Protein AF-A0A7R9YRU0-F1 (afdb_monomer_lite)

Organism: NCBI:txid1486919

pLDDT: mean 77.63, std 18.9, range [34.44, 97.75]

Structure (mmCIF, N/CA/C/O backbone):
data_AF-A0A7R9YRU0-F1
#
_entry.id   AF-A0A7R9YRU0-F1
#
loop_
_atom_site.group_PDB
_atom_site.id
_atom_site.type_symbol
_atom_site.label_atom_id
_atom_site.label_alt_id
_atom_site.label_comp_id
_atom_site.label_asym_id
_atom_site.label_entity_id
_atom_site.label_seq_id
_atom_site.pdbx_PDB_ins_code
_atom_site.Cartn_x
_atom_site.Cartn_y
_atom_site.Cartn_z
_atom_site.occupancy
_atom_site.B_iso_or_equiv
_atom_site.auth_seq_id
_atom_site.auth_comp_id
_atom_site.auth_asym_id
_atom_site.auth_atom_id
_atom_site.pdbx_PDB_model_num
ATOM 1 N N . HIS A 1 1 ? -26.063 -22.110 2.158 1.00 34.44 1 HIS A N 1
ATOM 2 C CA . HIS A 1 1 ? -25.723 -21.247 3.306 1.00 34.44 1 HIS A CA 1
ATOM 3 C C . HIS A 1 1 ? -24.681 -20.246 2.821 1.00 34.44 1 HIS A C 1
ATOM 5 O O . HIS A 1 1 ? -23.628 -20.707 2.396 1.00 34.44 1 HIS A O 1
ATOM 11 N N . PRO A 1 2 ? -24.953 -18.932 2.752 1.00 39.47 2 PRO A N 1
ATOM 12 C CA . PRO A 1 2 ? -23.937 -17.981 2.323 1.00 39.47 2 PRO A CA 1
ATOM 13 C C . PRO A 1 2 ? -22.896 -17.869 3.440 1.00 39.47 2 PRO A C 1
ATOM 15 O O . PRO A 1 2 ? -23.203 -17.480 4.564 1.00 39.47 2 PRO A O 1
ATOM 18 N N . SER A 1 3 ? -21.674 -18.300 3.158 1.00 37.44 3 SER A N 1
ATOM 19 C CA . SER A 1 3 ? -20.512 -18.104 4.017 1.00 37.44 3 SER A CA 1
ATOM 20 C C . SER A 1 3 ? -20.164 -16.617 4.011 1.00 37.44 3 SER A C 1
ATOM 22 O O . SER A 1 3 ? -19.520 -16.124 3.088 1.00 37.44 3 SER A O 1
ATOM 24 N N . ILE A 1 4 ? -20.659 -15.887 5.013 1.00 47.69 4 ILE A N 1
ATOM 25 C CA . ILE A 1 4 ? -20.323 -14.479 5.235 1.00 47.69 4 ILE A CA 1
ATOM 26 C C . ILE A 1 4 ? -18.823 -14.425 5.533 1.00 47.69 4 ILE A C 1
ATOM 28 O O . ILE A 1 4 ? -18.375 -14.841 6.600 1.00 47.69 4 ILE A O 1
ATOM 32 N N . HIS A 1 5 ? -18.036 -13.967 4.560 1.00 48.31 5 HIS A N 1
ATOM 33 C CA . HIS A 1 5 ? -16.607 -13.766 4.747 1.00 48.31 5 HIS A CA 1
ATOM 34 C C . HIS A 1 5 ? -16.383 -12.604 5.737 1.00 48.31 5 HIS A C 1
ATOM 36 O O . HIS A 1 5 ? -17.096 -11.597 5.651 1.00 48.31 5 HIS A O 1
ATOM 42 N N . PRO A 1 6 ? -15.405 -12.700 6.659 1.00 49.31 6 PRO A N 1
ATOM 43 C CA . PRO A 1 6 ? -15.146 -11.682 7.686 1.00 49.31 6 PRO A CA 1
ATOM 44 C C . PRO A 1 6 ? -14.940 -10.258 7.145 1.00 49.31 6 PRO A C 1
ATOM 46 O O . PRO A 1 6 ? -15.276 -9.292 7.826 1.00 49.31 6 PRO A O 1
ATOM 49 N N . SER A 1 7 ? -14.477 -10.122 5.897 1.00 47.56 7 SER A N 1
ATOM 50 C CA . SER A 1 7 ? -14.315 -8.839 5.196 1.00 47.56 7 SER A CA 1
ATOM 51 C C . SER A 1 7 ? -15.622 -8.061 4.995 1.00 47.56 7 SER A C 1
ATOM 53 O O . SER A 1 7 ? -15.594 -6.865 4.740 1.00 47.56 7 SER A O 1
ATOM 55 N N . THR A 1 8 ? -16.781 -8.712 5.128 1.00 50.00 8 THR A N 1
ATOM 56 C CA . THR A 1 8 ? -18.097 -8.061 4.996 1.00 50.00 8 THR A CA 1
ATOM 57 C C . THR A 1 8 ? -18.525 -7.330 6.274 1.00 50.00 8 THR A C 1
ATOM 59 O O . THR A 1 8 ? -19.411 -6.481 6.224 1.00 50.00 8 THR A O 1
ATOM 62 N N . LEU A 1 9 ? -17.927 -7.660 7.426 1.00 54.50 9 LEU A N 1
ATOM 63 C CA . LEU A 1 9 ? -18.293 -7.090 8.732 1.00 54.50 9 LEU A CA 1
ATOM 64 C C . LEU A 1 9 ? -17.364 -5.956 9.180 1.00 54.50 9 LEU A C 1
ATOM 66 O O . LEU A 1 9 ? -17.713 -5.207 10.093 1.00 54.50 9 LEU A O 1
ATOM 70 N N . TYR A 1 10 ? -16.220 -5.790 8.516 1.00 53.16 10 TYR A N 1
ATOM 71 C CA . TYR A 1 10 ? -15.306 -4.681 8.746 1.00 53.16 10 TYR A CA 1
ATOM 72 C C . TYR A 1 10 ? -15.133 -3.911 7.439 1.00 53.16 10 TYR A C 1
ATOM 74 O O . TYR A 1 10 ? -14.564 -4.455 6.497 1.00 53.16 10 TYR A O 1
ATOM 82 N N . PRO A 1 11 ? -15.626 -2.664 7.336 1.00 62.00 11 PRO A N 1
ATOM 83 C CA . PRO A 1 11 ? -15.327 -1.847 6.169 1.00 62.00 11 PRO A CA 1
ATOM 84 C C . PRO A 1 11 ? -13.805 -1.703 6.051 1.00 62.00 11 PRO A C 1
ATOM 86 O O . PRO A 1 11 ? -13.170 -1.298 7.030 1.00 62.00 11 PRO A O 1
ATOM 89 N N . CYS A 1 12 ? -13.239 -2.036 4.881 1.00 67.81 12 CYS A N 1
ATOM 90 C CA . CYS A 1 12 ? -11.811 -1.878 4.597 1.00 67.81 12 CYS A CA 1
ATOM 91 C C . CYS A 1 12 ? -11.396 -0.452 4.965 1.00 67.81 12 CYS A C 1
ATOM 93 O O . CYS A 1 12 ? -11.848 0.513 4.346 1.00 67.81 12 CYS A O 1
ATOM 95 N N . ARG A 1 13 ? -10.575 -0.295 6.006 1.00 83.31 13 ARG A N 1
ATOM 96 C CA . ARG A 1 13 ? -10.246 1.038 6.553 1.00 83.31 13 ARG A CA 1
ATOM 97 C C . ARG A 1 13 ? -9.226 1.782 5.703 1.00 83.31 13 ARG A C 1
ATOM 99 O O . ARG A 1 13 ? -9.154 3.011 5.744 1.00 83.31 13 ARG A O 1
ATOM 106 N N . TYR A 1 14 ? -8.449 1.033 4.928 1.00 90.31 14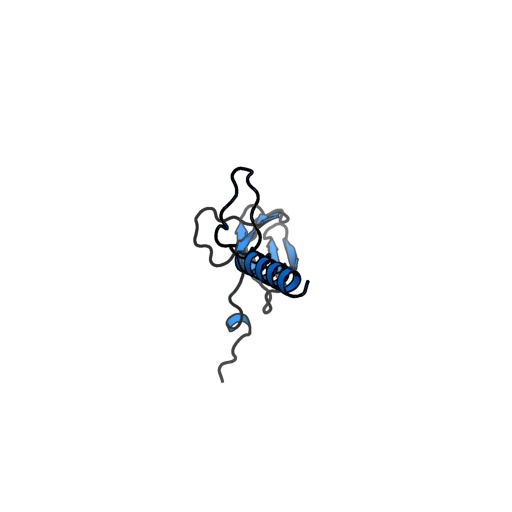 TYR A N 1
ATOM 107 C CA . TYR A 1 14 ? -7.353 1.554 4.135 1.00 90.31 14 TYR A CA 1
ATOM 108 C C . TYR A 1 14 ? -7.380 1.012 2.710 1.00 90.31 14 TYR A C 1
ATOM 110 O O . TYR A 1 14 ? -7.767 -0.128 2.457 1.00 90.31 14 TYR A O 1
ATOM 118 N N . LEU A 1 15 ? -6.909 1.836 1.779 1.00 92.31 15 LEU A N 1
ATOM 119 C CA . LEU A 1 15 ? -6.664 1.458 0.395 1.00 92.31 15 LEU A CA 1
ATOM 120 C C . LEU A 1 15 ? -5.158 1.361 0.170 1.00 92.31 15 LEU A C 1
ATOM 122 O O . LEU A 1 15 ? -4.421 2.308 0.440 1.00 92.31 15 LEU A O 1
ATOM 126 N N . LEU A 1 16 ? -4.716 0.223 -0.355 1.00 94.31 16 LEU A N 1
ATOM 127 C CA . LEU A 1 16 ? -3.328 -0.003 -0.728 1.00 94.31 16 LEU A CA 1
ATOM 128 C C . LEU A 1 16 ? -3.194 0.047 -2.247 1.00 94.31 16 LEU A C 1
ATOM 130 O O . LEU A 1 16 ? -3.996 -0.542 -2.970 1.00 94.31 16 LEU A O 1
ATOM 134 N N . THR A 1 17 ? -2.172 0.741 -2.725 1.00 96.06 17 THR A N 1
ATOM 135 C CA . THR A 1 17 ? -1.828 0.830 -4.149 1.00 96.06 17 THR A CA 1
ATOM 136 C C . THR A 1 17 ? -0.317 0.737 -4.307 1.00 96.06 17 THR A C 1
ATOM 138 O O . THR A 1 17 ? 0.423 0.888 -3.332 1.00 96.06 17 THR A O 1
ATOM 141 N N . ALA A 1 18 ? 0.159 0.498 -5.521 1.00 96.69 18 ALA A N 1
ATOM 142 C CA . ALA A 1 18 ? 1.579 0.549 -5.825 1.00 96.69 18 ALA A CA 1
ATOM 143 C C . ALA A 1 18 ? 1.818 1.129 -7.220 1.00 96.69 18 ALA A C 1
ATOM 145 O O . ALA A 1 18 ? 0.869 1.314 -7.984 1.00 96.69 18 ALA A O 1
ATOM 146 N N . ASP A 1 19 ? 3.070 1.470 -7.513 1.00 95.25 19 ASP A N 1
ATOM 147 C CA . ASP A 1 19 ? 3.473 2.071 -8.782 1.00 95.25 19 ASP A CA 1
ATOM 148 C C . ASP A 1 19 ? 4.678 1.369 -9.435 1.00 95.25 19 ASP A C 1
ATOM 150 O O . ASP A 1 19 ? 5.328 0.487 -8.863 1.00 95.25 19 ASP A O 1
ATOM 154 N N . ASP A 1 20 ? 4.985 1.787 -10.665 1.00 96.75 20 ASP A N 1
ATOM 155 C CA . ASP A 1 20 ? 6.102 1.258 -11.456 1.00 96.75 20 ASP A CA 1
ATOM 156 C C . ASP A 1 20 ? 7.482 1.719 -10.955 1.00 96.75 20 ASP A C 1
ATOM 158 O O . ASP A 1 20 ? 8.512 1.230 -11.421 1.00 96.75 20 ASP A O 1
ATOM 162 N N . PHE A 1 21 ? 7.518 2.629 -9.977 1.00 95.06 21 PHE A N 1
ATOM 163 C CA . PHE A 1 21 ? 8.742 3.174 -9.388 1.00 95.06 21 PHE A CA 1
ATOM 164 C C . PHE A 1 21 ? 9.159 2.456 -8.099 1.00 95.06 21 PHE A C 1
ATOM 166 O O . PHE A 1 21 ? 10.041 2.944 -7.391 1.00 95.06 21 PHE A O 1
ATOM 173 N N . GLY A 1 22 ? 8.531 1.326 -7.770 1.00 94.75 22 GLY A N 1
ATOM 174 C CA . GLY A 1 22 ? 8.901 0.535 -6.597 1.00 94.75 22 GLY A CA 1
ATOM 175 C C . GLY A 1 22 ? 8.299 1.028 -5.283 1.00 94.75 22 GLY A C 1
ATOM 176 O O . GLY A 1 22 ? 8.774 0.643 -4.208 1.00 94.75 22 GLY A O 1
ATOM 177 N N . LYS A 1 23 ? 7.277 1.894 -5.335 1.00 96.31 23 LYS A N 1
ATOM 178 C CA . LYS A 1 23 ? 6.650 2.466 -4.140 1.00 96.31 23 LYS A CA 1
ATOM 179 C C . LYS A 1 23 ? 5.287 1.839 -3.892 1.00 96.31 23 LYS A C 1
ATOM 181 O O . LYS A 1 23 ? 4.459 1.721 -4.793 1.00 96.31 23 LYS A O 1
ATOM 186 N N . VAL A 1 24 ? 5.032 1.522 -2.629 1.00 97.06 24 VAL A N 1
ATOM 187 C CA . VAL A 1 24 ? 3.716 1.111 -2.132 1.00 97.06 24 VAL A CA 1
ATOM 188 C C . VAL A 1 24 ? 3.100 2.287 -1.376 1.00 97.06 24 VAL A C 1
ATOM 190 O O . VAL A 1 24 ? 3.775 2.929 -0.573 1.00 97.06 24 VAL A O 1
ATOM 193 N N . LYS A 1 25 ? 1.831 2.604 -1.638 1.00 95.81 25 LYS A N 1
ATOM 194 C CA . LYS A 1 25 ? 1.123 3.750 -1.051 1.00 95.81 25 LYS A CA 1
ATOM 195 C C . LYS A 1 25 ? -0.121 3.292 -0.305 1.00 95.81 25 LYS A C 1
ATOM 197 O O . LYS A 1 25 ? -0.950 2.577 -0.870 1.00 95.81 25 LYS A O 1
ATOM 202 N N . LEU A 1 26 ? -0.260 3.745 0.936 1.00 93.88 26 LEU A N 1
ATOM 203 C CA . LEU A 1 26 ? -1.399 3.476 1.809 1.00 93.88 26 LEU A CA 1
ATOM 204 C C . LEU A 1 26 ? -2.224 4.752 2.000 1.00 93.88 26 LEU A C 1
ATOM 206 O O . LEU A 1 26 ? -1.690 5.783 2.412 1.00 93.88 26 LEU A O 1
ATOM 210 N N . PHE A 1 27 ? -3.523 4.660 1.738 1.00 93.06 27 PHE A N 1
ATOM 211 C CA . PHE A 1 27 ? -4.495 5.742 1.870 1.00 93.06 27 PHE A CA 1
ATOM 212 C C . PHE A 1 27 ? -5.592 5.373 2.870 1.00 93.06 27 PHE A C 1
ATOM 214 O O . PHE A 1 27 ? -5.901 4.197 3.057 1.00 93.06 27 PHE A O 1
ATOM 221 N N . ASN A 1 28 ? -6.249 6.382 3.442 1.00 90.00 28 ASN A N 1
ATOM 222 C CA . ASN A 1 28 ? -7.502 6.189 4.173 1.00 90.00 28 ASN A CA 1
ATOM 223 C C . ASN A 1 28 ? -8.646 5.930 3.189 1.00 90.00 28 ASN A C 1
ATOM 225 O O . ASN A 1 28 ? -8.806 6.679 2.225 1.00 90.00 28 ASN A O 1
ATOM 229 N N . TYR A 1 29 ? -9.450 4.899 3.437 1.00 88.88 29 TYR A N 1
ATOM 230 C CA . TYR A 1 29 ? -10.612 4.586 2.610 1.00 88.88 29 TYR A CA 1
ATOM 231 C C . TYR A 1 29 ? -11.905 5.141 3.243 1.00 88.88 29 TYR A C 1
ATOM 233 O O . TYR A 1 29 ? -12.071 5.036 4.460 1.00 88.88 29 TYR A O 1
ATOM 241 N N . PRO A 1 30 ? -12.842 5.703 2.455 1.00 91.25 30 PRO A N 1
ATOM 242 C CA . PRO A 1 30 ? -12.775 5.927 1.009 1.00 91.25 30 PRO A CA 1
ATOM 243 C C . PRO A 1 30 ? -11.906 7.137 0.623 1.00 91.25 30 PRO A C 1
ATOM 245 O O . PRO A 1 30 ? -11.896 8.162 1.303 1.00 91.25 30 PRO A O 1
ATOM 248 N N . VAL A 1 31 ? -11.213 7.039 -0.515 1.00 90.94 31 VAL A N 1
ATOM 249 C CA . VAL A 1 31 ? -10.403 8.136 -1.070 1.00 90.94 31 VAL A CA 1
ATOM 250 C C . VAL A 1 31 ? -11.287 9.006 -1.965 1.00 90.94 31 VAL A C 1
ATOM 252 O O . VAL A 1 31 ? -11.510 8.675 -3.125 1.00 90.94 31 VAL A O 1
ATOM 255 N N . VAL A 1 32 ? -11.820 10.101 -1.418 1.00 92.44 32 VAL A N 1
ATOM 256 C CA . VAL A 1 32 ? -12.796 10.967 -2.119 1.00 92.44 32 VAL A CA 1
ATOM 257 C C . VAL A 1 32 ? -12.229 12.308 -2.593 1.00 92.44 32 VAL A C 1
ATOM 259 O O . VAL A 1 32 ? -12.927 13.068 -3.256 1.00 92.44 32 VAL A O 1
ATOM 262 N N . VAL A 1 33 ? -10.971 12.612 -2.265 1.00 91.50 33 VAL A N 1
ATOM 263 C CA . VAL A 1 33 ? -10.303 13.864 -2.651 1.00 91.50 33 VAL A CA 1
ATOM 264 C C . VAL A 1 33 ? -9.103 13.587 -3.550 1.00 91.50 33 VAL A C 1
ATOM 266 O O . VAL A 1 33 ? -8.352 12.634 -3.331 1.00 91.50 33 VAL A O 1
ATOM 269 N N . ALA A 1 34 ? -8.906 14.438 -4.557 1.00 91.94 34 ALA A N 1
ATOM 270 C CA . ALA A 1 34 ? -7.689 14.422 -5.359 1.00 91.94 34 ALA A CA 1
ATOM 271 C C . ALA A 1 34 ? -6.477 14.759 -4.478 1.00 91.94 34 ALA A C 1
ATOM 273 O O . ALA A 1 34 ? -6.582 15.557 -3.549 1.00 91.94 34 ALA A O 1
ATOM 274 N N . HIS A 1 35 ? -5.330 14.145 -4.773 1.00 90.38 35 HIS A N 1
ATOM 275 C CA . HIS A 1 35 ? -4.096 14.320 -3.996 1.00 90.38 35 HIS A CA 1
ATOM 276 C C . HIS A 1 35 ? -4.260 14.018 -2.497 1.00 90.38 35 HIS A C 1
ATOM 278 O O . HIS A 1 35 ? -3.601 14.635 -1.660 1.00 90.38 35 HIS A O 1
ATOM 284 N N . ALA A 1 36 ? -5.134 13.063 -2.156 1.00 93.06 36 ALA A N 1
ATOM 285 C CA . ALA A 1 36 ? -5.286 12.595 -0.787 1.00 93.06 36 ALA A CA 1
ATOM 286 C C . ALA A 1 36 ? -3.921 12.213 -0.182 1.00 93.06 36 ALA A C 1
ATOM 288 O O . ALA A 1 36 ? -3.091 11.607 -0.871 1.00 93.06 36 ALA A O 1
ATOM 289 N N . PRO A 1 37 ? -3.680 12.541 1.097 1.00 92.00 37 PRO A N 1
ATOM 290 C CA . PRO A 1 37 ? -2.439 12.178 1.757 1.00 92.00 37 PRO A CA 1
ATOM 291 C C . PRO A 1 37 ? -2.297 10.654 1.815 1.00 92.00 37 PRO A C 1
ATOM 293 O O . PRO A 1 37 ? -3.249 9.937 2.132 1.00 92.00 37 PRO A O 1
ATOM 296 N N . ALA A 1 38 ? -1.087 10.178 1.532 1.00 93.56 38 ALA A N 1
ATOM 297 C CA . ALA A 1 38 ? -0.724 8.773 1.615 1.00 93.56 38 ALA A CA 1
ATOM 298 C C . ALA A 1 38 ? 0.586 8.583 2.361 1.00 93.56 38 ALA A C 1
ATOM 300 O O . ALA A 1 38 ? 1.514 9.386 2.236 1.00 93.56 38 ALA A O 1
ATOM 301 N N . LEU A 1 39 ? 0.675 7.462 3.069 1.00 93.19 39 LEU A N 1
ATOM 302 C CA . LEU A 1 39 ? 1.953 6.937 3.526 1.00 93.19 39 LEU A CA 1
ATOM 303 C C . LEU A 1 39 ? 2.612 6.205 2.359 1.00 93.19 39 LEU A C 1
ATOM 305 O O . LEU A 1 39 ? 1.982 5.368 1.715 1.00 93.19 39 LEU A O 1
ATOM 309 N N . VAL A 1 40 ? 3.868 6.543 2.076 1.00 95.44 40 VAL A N 1
ATOM 310 C CA . VAL A 1 40 ? 4.634 5.981 0.961 1.00 95.44 40 VAL A CA 1
ATOM 311 C C . VAL A 1 40 ? 5.764 5.129 1.518 1.00 95.44 40 VAL A C 1
ATOM 313 O O . VAL A 1 40 ? 6.615 5.624 2.253 1.00 95.44 40 VAL A O 1
ATOM 316 N N . TYR A 1 41 ? 5.782 3.860 1.131 1.00 95.19 41 TYR A N 1
ATOM 317 C CA . TYR A 1 41 ? 6.771 2.874 1.540 1.00 95.19 41 TYR A CA 1
ATOM 318 C C . TYR A 1 41 ? 7.656 2.517 0.339 1.00 95.19 41 TYR A C 1
ATOM 320 O O . TYR A 1 41 ? 7.205 1.804 -0.564 1.00 95.19 41 TYR A O 1
ATOM 328 N N . PRO A 1 42 ? 8.893 3.038 0.275 1.00 93.94 42 PRO A N 1
ATOM 329 C CA . PRO A 1 42 ? 9.877 2.590 -0.699 1.00 93.94 42 PRO A CA 1
ATOM 330 C C . PRO A 1 42 ? 10.479 1.247 -0.264 1.00 93.94 42 PRO A C 1
ATOM 332 O O . PRO A 1 42 ? 10.612 0.974 0.928 1.00 93.94 42 PRO A O 1
ATOM 335 N N . GLY A 1 43 ? 10.883 0.423 -1.227 1.00 91.75 43 GLY A N 1
ATOM 336 C CA . GLY A 1 43 ? 11.607 -0.815 -0.929 1.00 91.75 43 GLY A CA 1
ATOM 337 C C . GLY A 1 43 ? 11.882 -1.673 -2.156 1.00 91.75 43 GLY A C 1
ATOM 338 O O . GLY A 1 43 ? 12.949 -2.274 -2.256 1.00 91.75 43 GLY A O 1
ATOM 339 N N . HIS A 1 44 ? 10.955 -1.698 -3.115 1.00 96.12 44 HIS A N 1
ATOM 340 C CA . HIS A 1 44 ? 11.167 -2.413 -4.368 1.00 96.12 44 HIS A CA 1
ATOM 341 C C . HIS A 1 44 ? 12.156 -1.657 -5.261 1.00 96.12 44 HIS A C 1
ATOM 343 O O . HIS A 1 44 ? 12.101 -0.434 -5.381 1.00 96.12 44 HIS A O 1
ATOM 349 N N . SER A 1 45 ? 13.056 -2.399 -5.907 1.00 95.19 45 SER A N 1
ATOM 350 C CA . SER A 1 45 ? 14.035 -1.872 -6.876 1.00 95.19 45 SER A CA 1
ATOM 351 C C . SER A 1 45 ? 13.506 -1.969 -8.319 1.00 95.19 45 SER A C 1
ATOM 353 O O . SER A 1 45 ? 14.234 -1.846 -9.303 1.00 95.19 45 SER A O 1
ATOM 355 N N . SER A 1 46 ? 12.212 -2.260 -8.465 1.00 95.31 46 SER A N 1
ATOM 356 C CA . SER A 1 46 ? 11.517 -2.412 -9.740 1.00 95.31 46 SER A CA 1
ATOM 357 C C . SER A 1 46 ? 10.022 -2.127 -9.585 1.00 95.31 46 SER A C 1
ATOM 359 O O . SER A 1 46 ? 9.565 -1.847 -8.481 1.00 95.31 46 SER A O 1
ATOM 361 N N . HIS A 1 47 ? 9.258 -2.227 -10.675 1.00 95.56 47 HIS A N 1
ATOM 362 C CA . HIS A 1 47 ? 7.805 -2.078 -10.638 1.00 95.56 47 HIS A CA 1
ATOM 363 C C . HIS A 1 47 ? 7.145 -3.078 -9.679 1.00 95.56 47 HIS A C 1
ATOM 365 O O . HIS A 1 47 ? 7.580 -4.230 -9.553 1.00 95.56 47 HIS A O 1
ATOM 371 N N . VAL A 1 48 ? 6.068 -2.632 -9.032 1.00 97.75 48 VAL A N 1
ATOM 372 C CA . VAL A 1 48 ? 5.276 -3.439 -8.099 1.00 97.75 48 VAL A CA 1
ATOM 373 C C . VAL A 1 48 ? 3.953 -3.802 -8.774 1.00 97.75 48 VAL A C 1
ATOM 375 O O . VAL A 1 48 ? 3.001 -3.024 -8.716 1.00 97.75 48 VAL A O 1
ATOM 378 N N . PRO A 1 49 ? 3.856 -4.969 -9.433 1.00 96.38 49 PRO A N 1
ATOM 379 C CA . PRO A 1 49 ? 2.661 -5.324 -10.195 1.00 96.38 49 PRO A CA 1
ATOM 380 C C . PRO A 1 49 ? 1.450 -5.674 -9.325 1.00 96.38 49 PRO A C 1
ATOM 382 O O . PRO A 1 49 ? 0.327 -5.693 -9.826 1.00 96.38 49 PRO A O 1
ATOM 385 N N . ASN A 1 50 ? 1.643 -6.026 -8.049 1.00 95.81 50 ASN A N 1
ATOM 386 C CA . ASN A 1 50 ? 0.537 -6.486 -7.216 1.00 95.81 50 ASN A CA 1
ATOM 387 C C . ASN A 1 50 ? 0.771 -6.198 -5.731 1.00 95.81 50 ASN A C 1
ATOM 389 O O . ASN A 1 50 ? 1.877 -6.362 -5.207 1.00 95.81 50 ASN A O 1
ATOM 393 N N . VAL A 1 51 ? -0.315 -5.820 -5.060 1.00 96.50 51 VAL A N 1
ATOM 394 C CA . VAL A 1 51 ? -0.399 -5.648 -3.611 1.00 96.50 51 VAL A CA 1
ATOM 395 C C . VAL A 1 51 ? -1.702 -6.252 -3.110 1.00 96.50 51 VAL A C 1
ATOM 397 O O . VAL A 1 51 ? -2.747 -6.109 -3.750 1.00 96.50 51 VAL A O 1
ATOM 400 N N . ARG A 1 52 ? -1.655 -6.960 -1.981 1.00 94.62 52 ARG A N 1
ATOM 401 C CA . ARG A 1 52 ? -2.829 -7.645 -1.424 1.00 94.62 52 ARG A CA 1
ATOM 402 C C . ARG A 1 52 ? -2.841 -7.612 0.093 1.00 94.62 52 ARG A C 1
ATOM 404 O O . ARG A 1 52 ? -1.807 -7.768 0.736 1.00 94.62 52 ARG A O 1
ATOM 411 N N . TRP A 1 53 ? -4.043 -7.456 0.631 1.00 92.81 53 TRP A N 1
ATOM 412 C CA . TRP A 1 53 ? -4.340 -7.615 2.047 1.00 92.81 53 TRP A CA 1
ATOM 413 C C . TRP A 1 53 ? -4.459 -9.092 2.422 1.00 92.81 53 TRP A C 1
ATOM 415 O O . TRP A 1 53 ? -4.900 -9.912 1.610 1.00 92.81 53 TRP A O 1
ATOM 425 N N . SER A 1 54 ? -4.092 -9.424 3.659 1.00 90.44 54 SER A N 1
ATOM 426 C CA . SER A 1 54 ? -4.503 -10.671 4.299 1.00 90.44 54 SER A CA 1
ATOM 427 C C . SER A 1 54 ? -6.014 -10.668 4.559 1.00 90.44 54 SER A C 1
ATOM 429 O O . SER A 1 54 ? -6.655 -9.618 4.583 1.00 90.44 54 SER A O 1
ATOM 431 N N . ALA A 1 55 ? -6.601 -11.851 4.753 1.00 85.75 55 ALA A N 1
ATOM 432 C CA . ALA A 1 55 ? -8.049 -12.001 4.938 1.00 85.75 55 ALA A CA 1
ATOM 433 C C . ALA A 1 55 ? -8.599 -11.280 6.186 1.00 85.75 55 ALA A C 1
ATOM 435 O O . ALA A 1 55 ? -9.784 -10.963 6.243 1.00 85.75 55 ALA A O 1
ATOM 436 N N . ASP A 1 56 ? -7.740 -11.047 7.174 1.00 83.81 56 ASP A N 1
ATOM 437 C CA . ASP A 1 56 ? -8.010 -10.347 8.429 1.00 83.81 56 ASP A CA 1
ATOM 438 C C . ASP A 1 56 ? -7.489 -8.895 8.437 1.00 83.81 56 ASP A C 1
ATOM 440 O O . ASP A 1 56 ? -7.554 -8.233 9.469 1.00 83.81 56 ASP A O 1
ATOM 444 N N . GLU A 1 57 ? -6.949 -8.406 7.312 1.00 84.75 57 GLU A N 1
ATOM 445 C CA . GLU A 1 57 ? -6.373 -7.060 7.136 1.00 84.75 57 GLU A CA 1
ATOM 446 C C . GLU A 1 57 ? -5.248 -6.686 8.124 1.00 84.75 57 GLU A C 1
ATOM 448 O O . GLU A 1 57 ? -4.871 -5.519 8.243 1.00 84.75 57 GLU A O 1
ATOM 453 N N . THR A 1 58 ? -4.662 -7.661 8.824 1.00 87.62 58 THR A 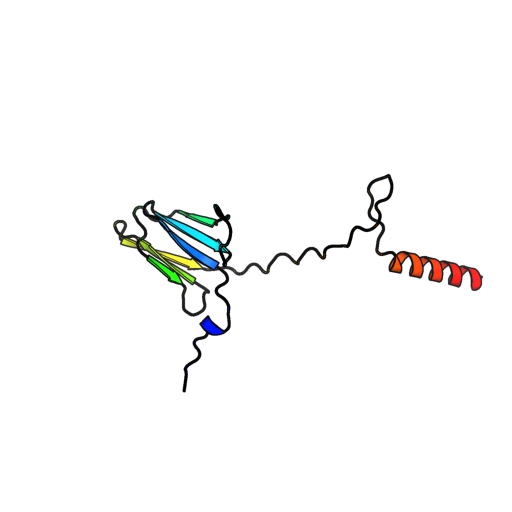N 1
ATOM 454 C CA . THR A 1 58 ? -3.551 -7.421 9.761 1.00 87.62 58 THR A CA 1
ATOM 455 C C . THR A 1 58 ? -2.203 -7.296 9.053 1.00 87.62 58 THR A C 1
ATOM 457 O O . THR A 1 58 ? -1.277 -6.661 9.576 1.00 87.62 58 THR A O 1
ATOM 460 N N . TYR A 1 59 ? -2.099 -7.850 7.842 1.00 91.69 59 TYR A N 1
ATOM 461 C CA . TYR A 1 59 ? -0.916 -7.781 6.999 1.00 91.69 59 TYR A CA 1
ATOM 462 C C . TYR A 1 59 ? -1.257 -7.367 5.569 1.00 91.69 59 TYR A C 1
ATOM 464 O O . TYR A 1 59 ? -2.323 -7.674 5.040 1.00 91.69 59 TYR A O 1
ATOM 472 N N . ALA A 1 60 ? -0.292 -6.737 4.911 1.00 94.38 60 ALA A N 1
ATOM 473 C CA . ALA A 1 60 ? -0.279 -6.567 3.466 1.00 94.38 60 ALA A CA 1
ATOM 474 C C . ALA A 1 60 ? 0.988 -7.168 2.877 1.00 94.38 60 ALA A C 1
ATOM 476 O O . ALA A 1 60 ? 2.045 -7.129 3.503 1.00 94.38 60 ALA A O 1
ATOM 477 N N . CYS A 1 61 ? 0.896 -7.656 1.648 1.00 96.44 61 CYS A N 1
ATOM 478 C CA . CYS A 1 61 ? 2.046 -8.117 0.888 1.00 96.44 61 CYS A CA 1
ATOM 479 C C . CYS A 1 61 ? 2.163 -7.342 -0.424 1.00 96.44 61 CYS A C 1
ATOM 481 O O . CYS A 1 61 ? 1.156 -7.098 -1.095 1.00 96.44 61 CYS A O 1
ATOM 483 N N . SER A 1 62 ? 3.393 -7.006 -0.803 1.00 97.31 62 SER A N 1
ATOM 484 C CA . SER A 1 62 ? 3.746 -6.527 -2.139 1.00 97.31 62 SER A CA 1
ATOM 485 C C . SER A 1 62 ? 4.752 -7.470 -2.783 1.00 97.31 62 SER A C 1
ATOM 487 O O . SER A 1 62 ? 5.607 -8.044 -2.106 1.00 97.31 62 SER A O 1
ATOM 489 N N . VAL A 1 63 ? 4.646 -7.626 -4.097 1.00 97.44 63 VAL A N 1
ATOM 490 C CA . VAL A 1 63 ? 5.593 -8.402 -4.903 1.00 97.44 63 VAL A CA 1
ATOM 491 C C . VAL A 1 63 ? 6.209 -7.485 -5.940 1.00 97.44 63 VAL A C 1
ATOM 493 O O . VAL A 1 63 ? 5.496 -6.681 -6.538 1.00 97.44 63 VAL A O 1
ATOM 496 N N . GLY A 1 64 ? 7.517 -7.590 -6.146 1.00 96.25 64 GLY A N 1
ATOM 497 C CA . GLY A 1 64 ? 8.225 -6.808 -7.151 1.00 96.25 64 GLY A CA 1
ATOM 498 C C . GLY A 1 64 ? 8.544 -7.659 -8.369 1.00 96.25 64 GLY A C 1
ATOM 499 O O . GLY A 1 64 ? 8.879 -8.841 -8.261 1.00 96.25 64 GLY A O 1
ATOM 500 N N . GLY A 1 65 ? 8.383 -7.070 -9.553 1.00 95.31 65 GLY A N 1
ATOM 501 C CA . GLY A 1 65 ? 8.461 -7.817 -10.804 1.00 95.31 65 GLY A CA 1
ATOM 502 C C . GLY A 1 65 ? 9.882 -8.263 -11.139 1.00 95.31 65 GLY A C 1
ATOM 503 O O . GLY A 1 65 ? 10.141 -9.450 -11.337 1.00 95.31 65 GLY A O 1
ATOM 504 N N . ARG A 1 66 ? 10.826 -7.314 -11.203 1.00 96.62 66 ARG A N 1
ATOM 505 C CA . ARG A 1 66 ? 12.205 -7.585 -11.654 1.00 96.62 66 ARG A CA 1
ATOM 506 C C . ARG A 1 66 ? 13.181 -7.803 -10.504 1.00 96.62 66 ARG A C 1
ATOM 508 O O . ARG A 1 66 ? 14.138 -8.559 -10.662 1.00 96.62 66 ARG A O 1
ATOM 515 N N . ASP A 1 67 ? 12.936 -7.168 -9.364 1.00 95.12 67 ASP A N 1
ATOM 516 C CA . ASP A 1 67 ? 13.712 -7.414 -8.147 1.00 95.12 67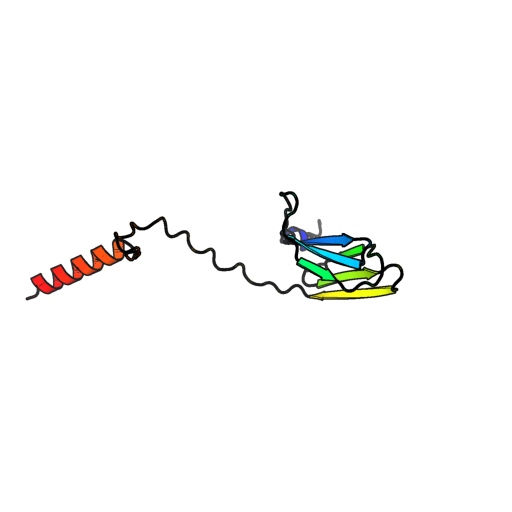 ASP A CA 1
ATOM 517 C C . ASP A 1 67 ? 13.425 -8.799 -7.542 1.00 95.12 67 ASP A C 1
ATOM 519 O O . ASP A 1 67 ? 14.262 -9.316 -6.808 1.00 95.12 67 ASP A O 1
ATOM 523 N N . ARG A 1 68 ? 12.301 -9.432 -7.925 1.00 94.69 68 ARG A N 1
ATOM 524 C CA . ARG A 1 68 ? 11.852 -10.751 -7.450 1.00 94.69 68 ARG A CA 1
ATOM 525 C C . ARG A 1 68 ? 11.716 -10.817 -5.925 1.00 94.69 68 ARG A C 1
ATOM 527 O O . ARG A 1 68 ? 11.745 -11.900 -5.342 1.00 94.69 68 ARG A O 1
ATOM 534 N N . CYS A 1 69 ? 11.559 -9.665 -5.280 1.00 95.31 69 CYS A N 1
ATOM 535 C CA . CYS A 1 69 ? 11.397 -9.554 -3.841 1.00 95.31 69 CYS A CA 1
ATOM 536 C C . CYS A 1 69 ? 9.915 -9.602 -3.468 1.00 95.31 69 CYS A C 1
ATOM 538 O O . CYS A 1 69 ? 9.037 -9.212 -4.239 1.00 95.31 69 CYS A O 1
ATOM 540 N N . THR A 1 70 ? 9.638 -10.047 -2.247 1.00 96.50 70 THR A N 1
ATOM 541 C CA . THR A 1 70 ? 8.317 -9.941 -1.621 1.00 96.50 70 THR A CA 1
ATOM 542 C C . THR A 1 70 ? 8.484 -9.235 -0.288 1.00 96.50 70 THR A C 1
ATOM 544 O O . THR A 1 70 ? 9.336 -9.631 0.507 1.00 96.50 70 THR A O 1
ATOM 547 N N . PHE A 1 71 ? 7.677 -8.207 -0.037 1.00 96.62 71 PHE A N 1
ATOM 548 C CA . PHE A 1 71 ? 7.642 -7.527 1.254 1.00 96.62 71 PHE A CA 1
ATOM 549 C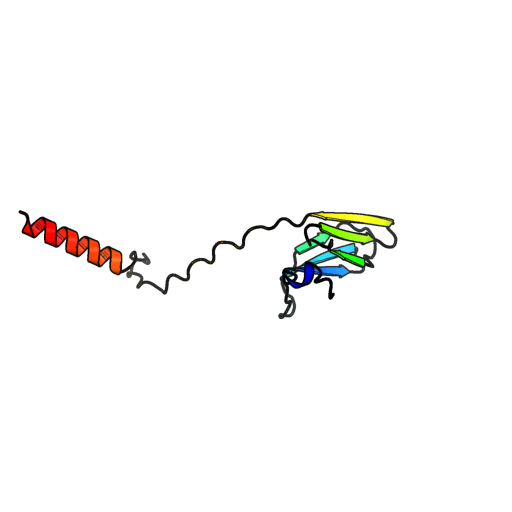 C . PHE A 1 71 ? 6.312 -7.774 1.944 1.00 96.62 71 PHE A C 1
ATOM 551 O O . PHE A 1 71 ? 5.257 -7.741 1.312 1.00 96.62 71 PHE A O 1
ATOM 558 N N . GLN A 1 72 ? 6.382 -8.003 3.252 1.00 95.81 72 GLN A N 1
ATOM 559 C CA . GLN A 1 72 ? 5.224 -8.139 4.119 1.00 95.81 72 GLN A CA 1
ATOM 560 C C . GLN A 1 72 ? 5.210 -6.980 5.114 1.00 95.81 72 GLN A C 1
ATOM 562 O O . GLN A 1 72 ? 6.178 -6.743 5.836 1.00 95.81 72 GLN A O 1
ATOM 567 N N . PHE A 1 73 ? 4.091 -6.273 5.164 1.00 93.75 73 PHE A N 1
ATOM 568 C CA . PHE A 1 73 ? 3.845 -5.150 6.052 1.00 93.75 73 PHE A CA 1
ATOM 569 C C . PHE A 1 73 ? 2.861 -5.584 7.124 1.00 93.75 73 PHE A C 1
ATOM 571 O O . PHE A 1 73 ? 1.831 -6.179 6.815 1.00 93.75 73 PHE A O 1
ATOM 578 N N . ARG A 1 74 ? 3.156 -5.258 8.381 1.00 91.94 74 ARG A N 1
ATOM 579 C CA . ARG A 1 74 ? 2.198 -5.395 9.477 1.00 91.94 74 ARG A CA 1
ATOM 580 C C . ARG A 1 74 ? 1.455 -4.080 9.645 1.00 91.94 74 ARG A C 1
ATOM 582 O O . ARG A 1 74 ? 2.090 -3.038 9.815 1.00 91.94 74 ARG A O 1
ATOM 589 N N . VAL A 1 75 ? 0.130 -4.129 9.656 1.00 85.75 75 VAL A N 1
ATOM 590 C CA . VAL A 1 75 ? -0.683 -2.946 9.935 1.00 85.75 75 VAL A CA 1
ATOM 591 C C . VAL A 1 75 ? -0.902 -2.831 11.430 1.00 85.75 75 VAL A C 1
ATOM 593 O O . VAL A 1 75 ? -1.593 -3.629 12.059 1.00 85.75 75 VAL A O 1
ATOM 596 N N . GLY A 1 76 ? -0.262 -1.821 12.013 1.00 79.94 76 GLY A N 1
ATOM 597 C CA . GLY A 1 76 ? -0.553 -1.393 13.370 1.00 79.94 76 GLY A CA 1
ATOM 598 C C . GLY A 1 76 ? -1.801 -0.524 13.366 1.00 79.94 76 GLY A C 1
ATOM 599 O O . GLY A 1 76 ? -1.817 0.531 12.737 1.00 79.94 76 GLY A O 1
ATOM 600 N N . TYR A 1 77 ? -2.837 -0.940 14.089 1.00 68.38 77 TYR A N 1
ATOM 601 C CA . TYR A 1 77 ? -3.931 -0.037 14.413 1.00 68.38 77 TYR A CA 1
ATOM 602 C C . TYR A 1 77 ? -3.454 0.925 15.499 1.00 68.38 77 TYR A C 1
ATOM 604 O O . TYR A 1 77 ? -3.305 0.528 16.656 1.00 68.38 77 TYR A O 1
ATOM 612 N N . SER A 1 78 ? -3.220 2.189 15.149 1.00 56.94 78 SER A N 1
ATOM 613 C CA . SER A 1 78 ? -3.332 3.234 16.157 1.00 56.94 78 SER A CA 1
ATOM 614 C C . SER A 1 78 ? -4.824 3.521 16.330 1.00 56.94 78 SER A C 1
ATOM 616 O O . SER A 1 78 ? -5.523 3.743 15.334 1.00 56.94 78 SER A O 1
ATOM 618 N N . PRO A 1 79 ? -5.365 3.480 17.562 1.00 54.66 79 PRO A N 1
ATOM 619 C CA . PRO A 1 79 ? -6.704 3.992 17.778 1.00 54.66 79 PRO A CA 1
ATOM 620 C C . PRO A 1 79 ? -6.747 5.424 17.239 1.00 54.66 79 PRO A C 1
ATOM 622 O O . PRO A 1 79 ? -5.757 6.152 17.392 1.00 54.66 79 PRO A O 1
ATOM 625 N N . PRO A 1 80 ? -7.849 5.827 16.578 1.00 55.19 80 PRO A N 1
ATOM 626 C CA . PRO A 1 80 ? -7.998 7.203 16.148 1.00 55.19 80 PRO A CA 1
ATOM 627 C C . PRO A 1 80 ? -7.687 8.086 17.355 1.00 55.19 80 PRO A C 1
ATOM 629 O O . PRO A 1 80 ? -8.131 7.745 18.463 1.00 55.19 80 PRO A O 1
ATOM 632 N N . PRO A 1 81 ? -6.916 9.178 17.179 1.00 52.03 81 PRO A N 1
ATOM 633 C CA . PRO A 1 81 ? -6.746 10.129 18.260 1.00 52.03 81 PRO A CA 1
ATOM 634 C C . PRO A 1 81 ? -8.148 10.435 18.788 1.00 52.03 81 PRO A C 1
ATOM 636 O O . PRO A 1 81 ? -9.070 10.570 17.966 1.00 52.03 81 PRO A O 1
ATOM 639 N N . PRO A 1 82 ? -8.351 10.429 20.121 1.00 50.84 82 PRO A N 1
ATOM 640 C CA . PRO A 1 82 ? -9.661 10.701 20.686 1.00 50.84 82 PRO A CA 1
ATOM 641 C C . PRO A 1 82 ? -10.168 11.944 19.979 1.00 50.84 82 PRO A C 1
ATOM 643 O O . PRO A 1 82 ? -9.432 12.932 19.908 1.00 50.84 82 PRO A O 1
ATOM 646 N N . LYS A 1 83 ? -11.353 11.851 19.349 1.00 47.50 83 LYS A N 1
ATOM 647 C CA . LYS A 1 83 ? -11.974 13.008 18.703 1.00 47.50 83 LYS A CA 1
ATOM 648 C C . LYS A 1 83 ? -11.867 14.103 19.743 1.00 47.50 83 LYS A C 1
ATOM 650 O O . LYS A 1 83 ? -12.441 13.925 20.817 1.00 47.50 83 LYS A O 1
ATOM 655 N N . VAL A 1 84 ? -11.060 15.136 19.479 1.00 50.84 84 VAL A N 1
ATOM 656 C CA . VAL A 1 84 ? -10.986 16.287 20.372 1.00 50.84 84 VAL A CA 1
ATOM 657 C C . VAL A 1 84 ? -12.430 16.717 20.435 1.00 50.84 84 VAL A C 1
ATOM 659 O O . VAL A 1 84 ? -12.985 17.111 19.406 1.00 50.84 84 VAL A O 1
ATOM 662 N N . SER A 1 85 ? -13.085 16.439 21.567 1.00 49.31 85 SER A N 1
ATOM 663 C CA . SER A 1 85 ? -14.487 16.759 21.753 1.00 49.31 85 SER A CA 1
ATOM 664 C C . SER A 1 85 ? -14.541 18.218 21.383 1.00 49.31 85 SER A C 1
ATOM 666 O O . SER A 1 85 ? -13.807 18.994 21.998 1.00 49.31 85 SER A O 1
ATOM 668 N N . ALA A 1 86 ? -15.253 18.546 20.306 1.00 51.91 86 ALA A N 1
ATOM 669 C CA . ALA A 1 86 ? -15.418 19.915 19.885 1.00 51.91 86 ALA A CA 1
ATOM 670 C C . ALA A 1 86 ? -16.055 20.598 21.085 1.00 51.91 86 ALA A C 1
ATOM 672 O O . ALA A 1 86 ? -17.257 20.474 21.296 1.00 51.91 86 ALA A O 1
ATOM 673 N N . VAL A 1 87 ? -15.232 21.182 21.953 1.00 52.75 87 VAL A N 1
ATOM 674 C CA . VAL A 1 87 ? -15.697 22.013 23.042 1.00 52.75 87 VAL A CA 1
ATOM 675 C C . VAL A 1 87 ? -16.352 23.147 22.282 1.00 52.75 87 VAL A C 1
ATOM 677 O O . VAL A 1 87 ? -15.646 23.840 21.542 1.00 52.75 87 VAL A O 1
ATOM 680 N N . PRO A 1 88 ? -17.693 23.258 22.316 1.00 49.22 88 PRO A N 1
ATOM 681 C CA . PRO A 1 88 ? -18.357 24.314 21.590 1.00 49.22 88 PRO A CA 1
ATOM 682 C C . PRO A 1 88 ? -17.851 25.595 22.228 1.00 49.22 88 PRO A C 1
ATOM 684 O O . PRO A 1 88 ? -18.111 25.818 23.406 1.00 49.22 88 PRO A O 1
ATOM 687 N N . TYR A 1 89 ? -17.025 26.316 21.470 1.00 50.31 89 TYR A N 1
ATOM 688 C CA . TYR A 1 89 ? -16.521 27.665 21.695 1.00 50.31 89 TYR A CA 1
ATOM 689 C C . TYR A 1 89 ? -17.013 28.261 23.024 1.00 50.31 89 TYR A C 1
ATOM 691 O O . TYR A 1 89 ? -18.024 28.963 23.064 1.00 50.31 89 TYR A O 1
ATOM 699 N N . ALA A 1 90 ? -16.366 27.914 24.141 1.00 57.06 90 ALA A N 1
ATOM 700 C CA . ALA A 1 90 ? -16.696 28.582 25.390 1.00 57.06 90 ALA A CA 1
ATOM 701 C C . ALA A 1 90 ? -16.262 30.048 25.228 1.00 57.06 90 ALA A C 1
ATOM 703 O O . ALA A 1 90 ? -15.221 30.287 24.606 1.00 57.06 90 ALA A O 1
ATOM 704 N N . PRO A 1 91 ? -17.036 31.032 25.719 1.00 56.78 91 PRO A N 1
ATOM 705 C CA . PRO A 1 91 ? -16.658 32.432 25.589 1.00 56.78 91 PRO A CA 1
ATOM 706 C C . PRO A 1 91 ? -15.255 32.646 26.175 1.00 56.78 91 PRO A C 1
ATOM 708 O O . PRO A 1 91 ? -15.041 32.424 27.368 1.00 56.78 91 PRO A O 1
ATOM 711 N N . MET A 1 92 ? -14.297 33.015 25.323 1.00 55.31 92 MET A N 1
ATOM 712 C CA . MET A 1 92 ? -12.959 33.425 25.748 1.00 55.31 92 MET A CA 1
ATOM 713 C C . MET A 1 92 ? -13.057 34.780 26.445 1.00 55.31 92 MET A C 1
ATOM 715 O O . MET A 1 92 ? -13.809 35.655 26.007 1.00 55.31 92 MET A O 1
ATOM 719 N N . ASP A 1 93 ? -12.301 34.960 27.524 1.00 58.47 93 ASP A N 1
ATOM 720 C CA . ASP A 1 93 ? -12.117 36.287 28.107 1.00 58.47 93 ASP A CA 1
ATOM 721 C C . ASP A 1 93 ? -11.188 37.161 27.226 1.00 58.47 93 ASP A C 1
ATOM 723 O O . ASP A 1 93 ? -10.545 36.654 26.301 1.00 58.47 93 ASP A O 1
ATOM 727 N N . PRO A 1 94 ? -11.082 38.481 27.482 1.00 55.12 94 PRO A N 1
ATOM 728 C CA . PRO A 1 94 ? -10.193 39.373 26.727 1.00 55.12 94 PRO A CA 1
ATOM 729 C C . PRO A 1 94 ? -8.696 39.021 26.814 1.00 55.12 94 PRO A C 1
ATOM 731 O O . PRO A 1 94 ? -7.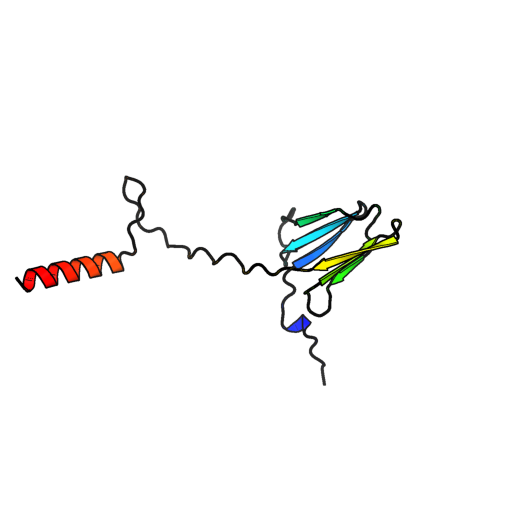899 39.606 26.085 1.00 55.12 94 PRO A O 1
ATOM 734 N N . ALA A 1 95 ? -8.310 38.098 27.703 1.00 57.72 95 ALA A N 1
ATOM 735 C CA . ALA A 1 95 ? -6.946 37.608 27.880 1.00 57.72 95 ALA A CA 1
ATOM 736 C C . ALA A 1 95 ? -6.691 36.269 27.151 1.00 57.72 95 ALA A C 1
ATOM 738 O O . ALA A 1 95 ? -5.567 35.767 27.177 1.00 57.72 95 ALA A O 1
ATOM 739 N N . GLY A 1 96 ? -7.700 35.703 26.473 1.00 51.25 96 GLY A N 1
ATOM 740 C CA . GLY A 1 96 ? -7.591 34.475 25.681 1.00 51.25 96 GLY A CA 1
ATOM 741 C C . GLY A 1 96 ? -7.701 33.175 26.485 1.00 51.25 96 GLY A C 1
ATOM 742 O O . GLY A 1 96 ? -7.370 32.112 25.955 1.00 51.25 96 GLY A O 1
ATOM 743 N N . ILE A 1 97 ? -8.164 33.221 27.739 1.00 55.34 97 ILE A N 1
ATOM 744 C CA . ILE A 1 97 ? -8.333 32.028 28.578 1.00 55.34 97 ILE A CA 1
ATOM 745 C C . ILE A 1 97 ? -9.768 31.493 28.470 1.00 55.34 97 ILE A C 1
ATOM 747 O O . ILE A 1 97 ? -10.757 32.224 28.543 1.00 55.34 97 ILE A O 1
ATOM 751 N N . VAL A 1 98 ? -9.878 30.174 28.281 1.00 57.75 98 VAL A N 1
ATOM 752 C CA . VAL A 1 98 ? -11.147 29.440 28.211 1.00 57.75 98 VAL A CA 1
ATOM 753 C C . VAL A 1 98 ? -11.650 29.186 29.630 1.00 57.75 98 VAL A C 1
ATOM 755 O O . VAL A 1 98 ? -11.040 28.420 30.379 1.00 57.75 98 VAL A O 1
ATOM 758 N N . TRP A 1 99 ? -12.783 29.781 30.007 1.00 54.91 99 TRP A N 1
ATOM 759 C CA . TRP A 1 99 ? -13.439 29.419 31.261 1.00 54.91 99 TRP A CA 1
ATOM 760 C C . TRP A 1 99 ? -13.979 27.991 31.159 1.00 54.91 99 TRP A C 1
ATOM 762 O O . TRP A 1 99 ? -14.655 27.634 30.191 1.00 54.91 99 TRP A O 1
ATOM 772 N N . GLY A 1 100 ? -13.672 27.163 32.161 1.00 55.84 100 GLY A N 1
ATOM 773 C CA . GLY A 1 100 ? -14.252 25.826 32.290 1.00 55.84 100 GLY A CA 1
ATOM 774 C C . GLY A 1 100 ? -15.784 25.858 32.196 1.00 55.84 100 GLY A C 1
ATOM 775 O O . GLY A 1 100 ? -16.405 26.904 32.376 1.00 55.84 100 GLY A O 1
ATOM 776 N N . SER A 1 101 ? -16.394 24.705 31.894 1.00 55.75 101 SER A N 1
ATOM 777 C CA . SER A 1 101 ? -17.821 24.598 31.544 1.00 55.75 101 SER A CA 1
ATOM 778 C C . SER A 1 101 ? -18.732 25.481 32.430 1.00 55.75 101 SER A C 1
ATOM 780 O O . SER A 1 101 ? -18.605 25.423 33.658 1.00 55.75 101 SER A O 1
ATOM 782 N N . PRO A 1 102 ? -19.676 26.257 31.857 1.00 59.72 102 PRO A N 1
ATOM 783 C CA . PRO A 1 102 ? -20.539 27.176 32.614 1.00 59.72 102 PRO A CA 1
ATOM 784 C C . PRO A 1 102 ? -21.269 26.520 33.797 1.00 59.72 102 PRO A C 1
ATOM 786 O O . PRO A 1 102 ? -21.509 27.159 34.822 1.00 59.72 102 PRO A O 1
ATOM 789 N N . ALA A 1 103 ? -21.564 25.221 33.677 1.00 61.38 103 ALA A N 1
ATOM 790 C CA . ALA A 1 103 ? -22.183 24.410 34.719 1.00 61.38 103 ALA A CA 1
ATOM 791 C C . ALA A 1 103 ? -21.303 24.272 35.976 1.00 61.38 103 ALA A C 1
ATOM 793 O O . ALA A 1 103 ? -21.801 24.406 37.095 1.00 61.38 103 ALA A O 1
ATOM 794 N N . ALA A 1 104 ? -19.992 24.073 35.815 1.00 61.16 104 ALA A N 1
ATOM 795 C CA . ALA A 1 104 ? -19.062 23.955 36.939 1.00 61.16 104 ALA A CA 1
ATOM 796 C C . ALA A 1 104 ? -18.947 25.278 37.721 1.00 61.16 104 ALA A C 1
ATOM 798 O O . ALA A 1 104 ? -18.950 25.281 38.953 1.00 61.16 104 ALA A O 1
ATOM 799 N N . ALA A 1 105 ? -18.951 26.415 37.015 1.00 62.69 105 ALA A N 1
ATOM 800 C CA . ALA A 1 105 ? -18.922 27.744 37.629 1.00 62.69 105 ALA A CA 1
ATOM 801 C C . ALA A 1 105 ? -20.219 28.085 38.391 1.00 62.69 105 ALA A C 1
ATOM 803 O O . ALA A 1 105 ? -20.194 28.820 39.383 1.00 62.69 105 ALA A O 1
ATOM 804 N N . GLN A 1 106 ? -21.373 27.575 37.946 1.00 70.00 106 GLN A N 1
ATOM 805 C CA . GLN A 1 106 ? -22.638 27.717 38.677 1.00 70.00 106 GLN A CA 1
ATOM 806 C C . GLN A 1 106 ? -22.660 26.854 39.940 1.00 70.00 106 GLN A C 1
ATOM 808 O O . GLN A 1 106 ? -23.065 27.339 40.996 1.00 70.00 106 GLN A O 1
ATOM 813 N N . GLN A 1 107 ? -22.180 25.611 39.862 1.00 73.75 107 GLN A N 1
ATOM 814 C CA . GLN A 1 107 ? -22.117 24.717 41.020 1.00 73.75 107 GLN A CA 1
ATOM 815 C C . GLN A 1 107 ? -21.190 25.259 42.112 1.00 73.75 107 GLN A C 1
ATOM 817 O O . GLN A 1 107 ? -21.581 25.271 43.277 1.00 73.75 107 GLN A O 1
ATOM 822 N N . GLN A 1 108 ? -20.015 25.782 41.750 1.00 73.75 108 GLN A N 1
ATOM 823 C CA . GLN A 1 108 ? -19.109 26.416 42.714 1.00 73.75 108 GLN A CA 1
ATOM 824 C C . GLN A 1 108 ? -19.734 27.652 43.370 1.00 73.75 108 GLN A C 1
ATOM 826 O O . GLN A 1 108 ? -19.660 27.791 44.588 1.00 73.75 108 GLN A O 1
ATOM 831 N N . ARG A 1 109 ? -20.423 28.511 42.603 1.00 76.62 109 ARG A N 1
ATOM 832 C CA . ARG A 1 109 ? -21.155 29.657 43.171 1.00 76.62 109 ARG A CA 1
ATOM 833 C C . ARG A 1 109 ? -22.264 29.225 44.122 1.00 76.62 109 ARG A C 1
ATOM 835 O O . ARG A 1 109 ? -22.386 29.791 45.201 1.00 76.62 109 ARG A O 1
ATOM 842 N N . GLN A 1 110 ? -23.032 28.198 43.764 1.00 82.81 110 GLN A N 1
ATOM 843 C CA . GLN A 1 110 ? -24.056 27.648 44.652 1.00 82.81 110 GLN A CA 1
ATOM 844 C C . GLN A 1 110 ? -23.457 27.010 45.911 1.00 82.81 110 GLN A C 1
ATOM 846 O O . GLN A 1 110 ? -24.088 27.044 46.963 1.00 82.81 110 GLN A O 1
ATOM 851 N N . GLN A 1 111 ? -22.273 26.401 45.824 1.00 81.50 111 GLN A N 1
ATOM 852 C CA . GLN A 1 111 ? -21.572 25.860 46.990 1.00 81.50 111 GLN A CA 1
ATOM 853 C C . GLN A 1 111 ? -21.055 26.980 47.897 1.00 81.50 111 GLN A C 1
ATOM 855 O O . GLN A 1 111 ? -21.274 26.915 49.101 1.00 81.50 111 GLN A O 1
ATOM 860 N N . GLN A 1 112 ? -20.459 28.035 47.335 1.00 80.62 112 GLN A N 1
ATOM 861 C CA . GLN A 1 112 ? -20.015 29.205 48.102 1.00 80.62 112 GLN A CA 1
ATOM 862 C C . GLN A 1 112 ? -21.190 29.927 48.770 1.00 80.62 112 GLN A C 1
ATOM 864 O O . GLN A 1 112 ? -21.115 30.248 49.952 1.00 80.62 112 GLN A O 1
ATOM 869 N N . GLN A 1 113 ? -22.305 30.118 48.057 1.00 82.81 113 GLN A N 1
ATOM 870 C CA . GLN A 1 113 ? -23.524 30.689 48.637 1.00 82.81 113 GLN A CA 1
ATOM 871 C C . GLN A 1 113 ? -24.083 29.815 49.765 1.00 82.81 113 GLN A C 1
ATOM 873 O O . GLN A 1 113 ? -24.480 30.336 50.802 1.00 82.81 113 GLN A O 1
ATOM 878 N N . ARG A 1 114 ? -24.072 28.486 49.601 1.00 83.25 114 ARG A N 1
ATOM 879 C CA . ARG A 1 114 ? -24.480 27.557 50.665 1.00 83.25 114 ARG A CA 1
ATOM 880 C C . ARG A 1 114 ? -23.570 27.623 51.888 1.00 83.25 114 ARG A C 1
ATOM 882 O O . ARG A 1 114 ? -24.080 27.542 52.996 1.00 83.25 114 ARG A O 1
ATOM 889 N N . GLN A 1 115 ? -22.261 27.781 51.702 1.00 80.25 115 GLN A N 1
ATOM 890 C CA . GLN A 1 115 ? -21.318 27.937 52.814 1.00 80.25 115 GLN A CA 1
ATOM 891 C C . GLN A 1 115 ? -21.526 29.259 53.560 1.00 80.25 115 GLN A C 1
ATOM 893 O O . GLN A 1 115 ? -21.467 29.267 54.782 1.00 80.25 115 GLN A O 1
ATOM 898 N N . GLN A 1 116 ? -21.831 30.349 52.848 1.00 77.69 116 GLN A N 1
ATOM 899 C CA . GLN A 1 116 ? -22.141 31.640 53.473 1.00 77.69 116 GLN A CA 1
ATOM 900 C C . GLN A 1 116 ? -23.455 31.625 54.258 1.00 77.69 116 GLN A C 1
ATOM 902 O O . GLN A 1 116 ? -23.560 32.326 55.248 1.00 77.69 116 GLN A O 1
ATOM 907 N N . GLN A 1 117 ? -24.446 30.832 53.842 1.00 76.81 117 GLN A N 1
ATOM 908 C CA . GLN A 1 117 ? -25.700 30.680 54.594 1.00 76.81 117 GLN A CA 1
ATOM 909 C C . GLN A 1 117 ? -25.567 29.786 55.836 1.00 76.81 117 GLN A C 1
ATOM 911 O O . GLN A 1 117 ? -26.484 29.742 56.650 1.00 76.81 117 GLN A O 1
ATOM 916 N N . GLN A 1 118 ? -24.474 29.026 55.950 1.00 72.69 118 GLN A N 1
ATOM 917 C CA . GLN A 1 118 ? -24.197 28.157 57.099 1.00 72.69 118 GLN A CA 1
ATOM 918 C C . GLN A 1 118 ? -23.286 28.818 58.147 1.00 72.69 118 GLN A C 1
ATOM 920 O O . GLN A 1 118 ? -23.023 28.196 59.176 1.00 72.69 118 GLN A O 1
ATOM 925 N N . GLN A 1 119 ? -22.810 30.041 57.891 1.00 61.81 119 GLN A N 1
ATOM 926 C CA . GLN A 1 119 ? -22.145 30.909 58.870 1.00 61.81 119 GLN A CA 1
ATOM 927 C C . GLN A 1 119 ? -23.132 31.959 59.375 1.00 61.81 119 GLN A C 1
ATOM 929 O O . GLN A 1 119 ? -23.055 32.274 60.581 1.00 61.81 119 GLN A O 1
#

InterPro domains:
  IPR015943 WD40/YVTN repeat-like-containing domain superfamily [G3DSA:2.130.10.10] (13-74)
  IPR050630 WD repeat Echinoderm Microtubule-associated Protein-like [PTHR13720] (12-102)

Secondary structure (DSSP, 8-state):
-----GGGTS---EEEEE-TTSEEEEEESS--STT--EEEEE--SS---EEEE-TTSSEEEEE-SSS--EEEEE---PPPPP---------B-TTS-B---HHHHHHHHHHHHHHHTT-

Sequence (119 aa):
HPSIHPSTLYPCRYLLTADDFGKVKLFNYPVVVAHAPALVYPGHSSHVPNV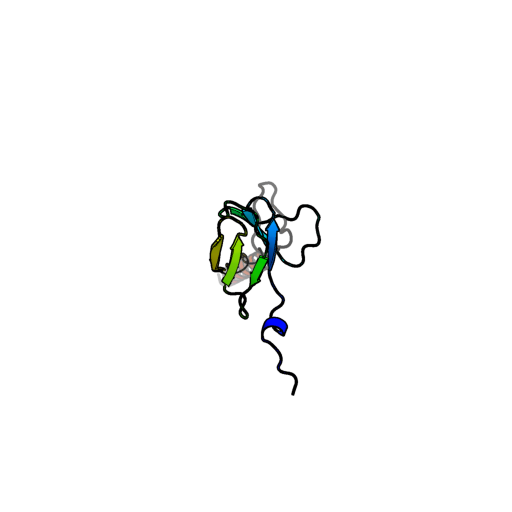RWSADETYACSVGGRDRCTFQFRVGYSPPPPKVSAVPYAPMDPAGIVWGSPAAAQQQRQQQQRQQQQQ

Foldseek 3Di:
DPPPQPCVVDPPQWDWDFFQCQKIWIAGPPPPDPPGDTDIDHDANGGFPDKDADSVNQKIWIAHDVSRDIDIDGDDDDPDDPPPPPPPCAPADPVRDHDPDPVVVVVVVVVVVVVVVVD

Radius of gyration: 26.24 Å; chains: 1; bounding box: 40×61×70 Å